Protein AF-A0A096DJB1-F1 (afdb_monomer_lite)

pLDDT: mean 71.2, std 15.3, range [40.62, 94.25]

Structure (mmCIF, N/CA/C/O backbone):
data_AF-A0A096DJB1-F1
#
_entry.id   AF-A0A096DJB1-F1
#
loop_
_atom_site.group_PDB
_atom_site.id
_atom_site.type_symbol
_atom_site.label_atom_id
_atom_site.label_alt_id
_atom_site.label_comp_id
_atom_site.label_asym_id
_atom_site.label_entity_id
_atom_site.label_seq_id
_atom_site.pdbx_PDB_ins_code
_atom_site.Cartn_x
_atom_site.Cartn_y
_atom_site.Cartn_z
_atom_site.occupancy
_atom_site.B_iso_or_equiv
_atom_site.auth_seq_id
_atom_site.auth_comp_id
_atom_site.auth_asym_id
_atom_site.auth_atom_id
_atom_site.pdbx_PDB_model_num
ATOM 1 N N . MET A 1 1 ? -44.153 0.151 17.158 1.00 41.25 1 MET A N 1
ATOM 2 C CA . MET A 1 1 ? -43.341 1.244 16.591 1.00 41.25 1 MET A CA 1
ATOM 3 C C . MET A 1 1 ? -41.952 0.661 16.370 1.00 41.25 1 MET A C 1
ATOM 5 O O . MET A 1 1 ? -41.252 0.452 17.348 1.00 41.25 1 MET A O 1
ATOM 9 N N . SER A 1 2 ? -41.619 0.215 15.155 1.00 40.66 2 SER A N 1
ATOM 10 C CA . SER A 1 2 ? -40.261 -0.284 14.882 1.00 40.66 2 SER A CA 1
ATOM 11 C C . SER A 1 2 ? -39.315 0.913 14.826 1.00 40.66 2 SER A C 1
ATOM 13 O O . SER A 1 2 ? -39.670 1.878 14.147 1.00 40.66 2 SER A O 1
ATOM 15 N N . PRO A 1 3 ? -38.163 0.877 15.515 1.00 44.81 3 PRO A N 1
ATOM 16 C CA . PRO A 1 3 ? -37.199 1.965 15.449 1.00 44.81 3 PRO A CA 1
ATOM 17 C C . PRO A 1 3 ? -36.774 2.172 13.995 1.00 44.81 3 PRO A C 1
ATOM 19 O O . PRO A 1 3 ? -36.587 1.209 13.238 1.00 44.81 3 PRO A O 1
ATOM 22 N N . ASN A 1 4 ? -36.691 3.435 13.584 1.00 49.59 4 ASN A N 1
ATOM 23 C CA . ASN A 1 4 ? -36.200 3.797 12.265 1.00 49.59 4 ASN A CA 1
ATOM 24 C C . ASN A 1 4 ? -34.767 3.251 12.125 1.00 49.59 4 ASN A C 1
ATOM 26 O O . ASN A 1 4 ? -33.980 3.339 13.064 1.00 49.59 4 ASN A O 1
ATOM 30 N N . LYS A 1 5 ? -34.404 2.677 10.969 1.00 56.16 5 LYS A N 1
ATOM 31 C CA . LYS A 1 5 ? -33.064 2.089 10.753 1.00 56.16 5 LYS A CA 1
ATOM 32 C C . LYS A 1 5 ? -31.926 3.069 11.063 1.00 56.16 5 LYS A C 1
ATOM 34 O O . LYS A 1 5 ? -30.840 2.628 11.419 1.00 56.16 5 LYS A O 1
ATOM 39 N N . ASN A 1 6 ? -32.184 4.368 10.937 1.00 54.75 6 ASN A N 1
ATOM 40 C CA . ASN A 1 6 ? -31.216 5.413 11.249 1.00 54.75 6 ASN A CA 1
ATOM 41 C C . ASN A 1 6 ? -31.065 5.621 12.766 1.00 54.75 6 ASN A C 1
ATOM 43 O O . ASN A 1 6 ? -29.941 5.666 13.245 1.00 54.75 6 ASN A O 1
ATOM 47 N N . GLU A 1 7 ? -32.165 5.629 13.524 1.00 54.88 7 GLU A N 1
ATOM 48 C CA . GLU A 1 7 ? -32.152 5.767 14.992 1.00 54.88 7 GLU A CA 1
ATOM 49 C C . GLU A 1 7 ? -31.500 4.551 15.665 1.00 54.88 7 GLU A C 1
ATOM 51 O O . GLU A 1 7 ? -30.692 4.699 16.574 1.00 54.88 7 GLU A O 1
ATOM 56 N N . ALA A 1 8 ? -31.777 3.341 15.164 1.00 56.31 8 ALA A N 1
ATOM 57 C CA . ALA A 1 8 ? -31.147 2.121 15.669 1.00 56.31 8 ALA A CA 1
ATOM 58 C C . ALA A 1 8 ? -29.634 2.074 15.381 1.00 56.31 8 ALA A C 1
ATOM 60 O O . ALA A 1 8 ? -28.869 1.512 16.162 1.00 56.31 8 ALA A O 1
ATOM 61 N N . ASN A 1 9 ? -29.179 2.650 14.263 1.00 60.66 9 ASN A N 1
ATOM 62 C CA . ASN A 1 9 ? -27.750 2.742 13.958 1.00 60.66 9 ASN A CA 1
ATOM 63 C C . ASN A 1 9 ? -27.047 3.782 14.839 1.00 60.66 9 ASN A C 1
ATOM 65 O O . ASN A 1 9 ? -25.923 3.540 15.268 1.00 60.66 9 ASN A O 1
ATOM 69 N N . GLU A 1 10 ? -27.714 4.897 15.132 1.00 61.28 10 GLU A N 1
ATOM 70 C CA . GLU A 1 10 ? -27.193 5.979 15.971 1.00 61.28 10 GLU A CA 1
ATOM 71 C C . GLU A 1 10 ? -27.076 5.544 17.445 1.00 61.28 10 GLU A C 1
ATOM 73 O O . GLU A 1 10 ? -26.050 5.767 18.087 1.00 61.28 10 GLU A O 1
ATOM 78 N N . GLU A 1 11 ? -28.069 4.810 17.959 1.00 64.81 11 GLU A N 1
ATOM 79 C CA . GLU A 1 11 ? -28.039 4.210 19.301 1.00 64.81 11 GLU A CA 1
ATOM 80 C C . GLU A 1 11 ? -26.925 3.152 19.425 1.00 64.81 11 GLU A C 1
ATOM 82 O O . GLU A 1 11 ? -26.138 3.170 20.375 1.00 64.81 11 GLU A O 1
ATOM 87 N N . ASN A 1 12 ? -26.765 2.296 18.409 1.00 71.50 12 ASN A N 1
ATOM 88 C CA . ASN A 1 12 ? -25.661 1.335 18.348 1.00 71.50 12 ASN A CA 1
ATOM 89 C C . ASN A 1 12 ? -24.287 2.024 18.271 1.00 71.50 12 ASN A C 1
ATOM 91 O O . ASN A 1 12 ? -23.337 1.562 18.902 1.00 71.50 12 ASN A O 1
ATOM 95 N N . CYS A 1 13 ? -24.170 3.129 17.529 1.00 73.06 13 CYS A N 1
ATOM 96 C CA . CYS A 1 13 ? -22.937 3.911 17.428 1.00 73.06 13 CYS A CA 1
ATOM 97 C C . CYS A 1 13 ? -22.532 4.495 18.788 1.00 73.06 13 CYS A C 1
ATOM 99 O O . CYS A 1 13 ? -21.377 4.374 19.193 1.00 73.06 13 CYS A O 1
ATOM 101 N N . ASN A 1 14 ? -23.495 5.037 19.539 1.00 79.88 14 ASN A N 1
ATOM 102 C CA . ASN A 1 14 ? -23.253 5.598 20.868 1.00 79.88 14 ASN A CA 1
ATOM 103 C C . ASN A 1 14 ? -22.775 4.539 21.869 1.00 79.88 14 ASN A C 1
ATOM 105 O O . ASN A 1 14 ? -21.792 4.771 22.572 1.00 79.88 14 ASN A O 1
ATOM 109 N N . HIS A 1 15 ? -23.392 3.354 21.886 1.00 81.56 15 HIS A N 1
ATOM 110 C CA . HIS A 1 15 ? -22.937 2.249 22.738 1.00 81.56 15 HIS A CA 1
ATOM 111 C C . HIS A 1 15 ? -21.532 1.755 22.370 1.00 81.56 15 HIS A C 1
ATOM 113 O O . HIS A 1 15 ? -20.732 1.434 23.250 1.00 81.56 15 HIS A O 1
ATOM 119 N N . LEU A 1 16 ? -21.202 1.711 21.076 1.00 81.81 16 LEU A N 1
ATOM 120 C CA . LEU A 1 16 ? -19.862 1.344 20.609 1.00 81.81 16 LEU A CA 1
ATOM 121 C C . LEU A 1 16 ? -18.820 2.407 20.955 1.00 81.81 16 LEU A C 1
ATOM 123 O O . LEU A 1 16 ? -17.696 2.062 21.312 1.00 81.81 16 LEU A O 1
ATOM 127 N N . PHE A 1 17 ? -19.184 3.685 20.877 1.00 83.12 17 PHE A N 1
ATOM 128 C CA . PHE A 1 17 ? -18.313 4.788 21.258 1.00 83.12 17 PHE A CA 1
ATOM 129 C C . PHE A 1 17 ? -18.058 4.813 22.769 1.00 83.12 17 PHE A C 1
ATOM 131 O O . PHE A 1 17 ? -16.916 4.969 23.195 1.00 83.12 17 PHE A O 1
ATOM 138 N N . GLU A 1 18 ? -19.091 4.588 23.582 1.00 84.00 18 GLU A N 1
ATOM 139 C CA . GLU A 1 18 ? -18.961 4.441 25.034 1.00 84.00 18 GLU A CA 1
ATOM 140 C C . GLU A 1 18 ? -18.057 3.254 25.385 1.00 84.00 18 GLU A C 1
ATOM 142 O O . GLU A 1 18 ? -17.108 3.404 26.155 1.00 84.00 18 GLU A O 1
ATOM 147 N N . ALA A 1 19 ? -18.270 2.098 24.743 1.00 82.44 19 ALA A N 1
ATOM 148 C CA . ALA A 1 19 ? -17.372 0.960 24.884 1.00 82.44 19 ALA A CA 1
ATOM 149 C C . ALA A 1 19 ? -15.935 1.367 24.526 1.00 82.44 19 ALA A C 1
ATOM 151 O O . ALA A 1 19 ? -15.035 1.203 25.344 1.00 82.44 19 ALA A O 1
ATOM 152 N N . TYR A 1 20 ? -15.720 1.982 23.360 1.00 82.75 20 TYR A N 1
ATOM 153 C CA . TYR A 1 20 ? -14.401 2.421 22.904 1.00 82.75 20 TYR A CA 1
ATOM 154 C C . TYR A 1 20 ? -13.666 3.308 23.924 1.00 82.75 20 TYR A C 1
ATOM 156 O O . TYR A 1 20 ? -12.465 3.127 24.121 1.00 82.75 20 TYR A O 1
ATOM 164 N N . GLN A 1 21 ? -14.363 4.210 24.626 1.00 82.69 21 GLN A N 1
ATOM 165 C CA . GLN A 1 21 ? -13.756 5.067 25.656 1.00 82.69 21 GLN A CA 1
ATOM 166 C C . GLN A 1 21 ? -13.211 4.295 26.864 1.00 82.69 21 GLN A C 1
ATOM 168 O O . GLN A 1 21 ? -12.253 4.736 27.503 1.00 82.69 21 GLN A O 1
ATOM 173 N N . HIS A 1 22 ? -13.805 3.148 27.185 1.00 81.56 22 HIS A N 1
ATOM 174 C CA . HIS A 1 22 ? -13.367 2.296 28.288 1.00 81.56 22 HIS A CA 1
ATOM 175 C C . HIS A 1 22 ? -12.281 1.292 27.884 1.00 81.56 22 HIS A C 1
ATOM 177 O O . HIS A 1 22 ? -11.661 0.669 28.753 1.00 81.56 22 HIS A O 1
ATOM 183 N N . LEU A 1 23 ? -12.016 1.145 26.585 1.00 79.69 23 LEU A N 1
ATOM 184 C CA . LEU A 1 23 ? -11.011 0.230 26.070 1.00 79.69 23 LEU A CA 1
ATOM 185 C C . LEU A 1 23 ? -9.612 0.856 26.055 1.00 79.69 23 LEU A C 1
ATOM 187 O O . LEU A 1 23 ? -9.402 2.030 25.752 1.00 79.69 23 LEU A O 1
ATOM 191 N N . LYS A 1 24 ? -8.604 0.036 26.366 1.00 76.31 24 LYS A N 1
ATOM 192 C CA . LYS A 1 24 ? -7.203 0.466 26.316 1.00 76.31 24 LYS A CA 1
ATOM 193 C C . LYS A 1 24 ? -6.661 0.351 24.886 1.00 76.31 24 LYS A C 1
ATOM 195 O O . LYS A 1 24 ? -6.922 -0.647 24.209 1.00 76.31 24 LYS A O 1
ATOM 200 N N . PRO A 1 25 ? -5.845 1.310 24.420 1.00 64.81 25 PRO A N 1
ATOM 201 C CA . PRO A 1 25 ? -5.182 1.204 23.125 1.00 64.81 25 PRO A CA 1
ATOM 202 C C . PRO A 1 25 ? -4.120 0.095 23.186 1.00 64.81 25 PRO A C 1
ATOM 204 O O . PRO A 1 25 ? -3.054 0.286 23.775 1.00 64.81 25 PRO A O 1
ATOM 207 N N . GLY A 1 26 ? -4.437 -1.068 22.611 1.00 66.75 26 GLY A N 1
ATOM 208 C CA . GLY A 1 26 ? -3.699 -2.324 22.790 1.00 66.75 26 GLY A CA 1
ATOM 209 C C . GLY A 1 26 ? -4.574 -3.514 23.210 1.00 66.75 26 GLY A C 1
ATOM 210 O O . GLY A 1 26 ? -4.092 -4.633 23.273 1.00 66.75 26 GLY A O 1
ATOM 211 N N . ASP A 1 27 ? -5.872 -3.348 23.458 1.00 78.00 27 ASP A N 1
ATOM 212 C CA . ASP A 1 27 ? -6.765 -4.512 23.511 1.00 78.00 27 ASP A CA 1
ATOM 213 C C . ASP A 1 27 ? -7.116 -4.970 22.084 1.00 78.00 27 ASP A C 1
ATOM 215 O O . ASP A 1 27 ? -7.269 -4.160 21.166 1.00 78.00 27 ASP A O 1
ATOM 219 N N . ARG A 1 28 ? -7.270 -6.279 21.886 1.00 74.38 28 ARG A N 1
ATOM 220 C CA . ARG A 1 28 ? -7.822 -6.841 20.651 1.00 74.38 28 ARG A CA 1
ATOM 221 C C . ARG A 1 28 ? -9.254 -6.357 20.432 1.00 74.38 28 ARG A C 1
ATOM 223 O O . ARG A 1 28 ? -9.659 -6.143 19.297 1.00 74.38 28 ARG A O 1
ATOM 230 N N . GLN A 1 29 ? -10.011 -6.135 21.505 1.00 78.50 29 GLN A N 1
ATOM 231 C CA . GLN A 1 29 ? -11.361 -5.586 21.394 1.00 78.50 29 GLN A CA 1
ATOM 232 C C . GLN A 1 29 ? -11.361 -4.163 20.806 1.00 78.50 29 GLN A C 1
ATOM 234 O O . GLN A 1 29 ? -12.269 -3.817 20.054 1.00 78.50 29 GLN A O 1
ATOM 239 N N . THR A 1 30 ? -10.306 -3.374 21.051 1.00 80.69 30 THR A N 1
ATOM 240 C CA . THR A 1 30 ? -10.169 -2.002 20.532 1.00 80.69 30 THR A CA 1
ATOM 241 C C . THR A 1 30 ? -10.096 -1.995 19.013 1.00 80.69 30 THR A C 1
ATOM 243 O O . THR A 1 30 ? -10.686 -1.123 18.382 1.00 80.69 30 THR A O 1
ATOM 246 N N . VAL A 1 31 ? -9.434 -2.995 18.423 1.00 79.38 31 VAL A N 1
ATOM 247 C CA . VAL A 1 31 ? -9.356 -3.195 16.967 1.00 79.38 31 VAL A CA 1
ATOM 248 C C . VAL A 1 31 ? -10.760 -3.382 16.388 1.00 79.38 31 VAL A C 1
ATOM 250 O O . VAL A 1 31 ? -11.186 -2.619 15.525 1.00 79.38 31 VAL A O 1
ATOM 253 N N . PHE A 1 32 ? -11.526 -4.337 16.923 1.00 80.12 32 PHE A N 1
ATOM 254 C CA . PHE A 1 32 ? -12.868 -4.644 16.421 1.00 80.12 32 PHE A CA 1
ATOM 255 C C . PHE A 1 32 ? -13.849 -3.482 16.581 1.00 80.12 32 PHE A C 1
ATOM 257 O O . PHE A 1 32 ? -14.580 -3.172 15.642 1.00 80.12 32 PHE A O 1
ATOM 264 N N . VAL A 1 33 ? -13.855 -2.825 17.744 1.00 85.00 33 VAL A N 1
ATOM 265 C CA . VAL A 1 33 ? -14.747 -1.685 18.000 1.00 85.00 33 VAL A CA 1
ATOM 266 C C . VAL A 1 33 ? -14.400 -0.508 17.082 1.00 85.00 33 VAL A C 1
ATOM 268 O O . VAL A 1 33 ? -15.302 0.109 16.522 1.00 85.00 33 VAL A O 1
ATOM 271 N N . SER A 1 34 ? -13.110 -0.243 16.854 1.00 85.06 34 SER A N 1
ATOM 272 C CA . SER A 1 34 ? -12.665 0.822 15.943 1.00 85.06 34 SER A CA 1
ATOM 273 C C . SER A 1 34 ? -13.065 0.549 14.494 1.00 85.06 34 SER A C 1
ATOM 275 O O . SER A 1 34 ? -13.547 1.449 13.814 1.00 85.06 34 SER A O 1
ATOM 277 N N . ILE A 1 35 ? -12.916 -0.690 14.016 1.00 82.31 35 ILE A N 1
ATOM 278 C CA . ILE A 1 35 ? -13.343 -1.078 12.661 1.00 82.31 35 ILE A CA 1
ATOM 279 C C . ILE A 1 35 ? -14.856 -0.926 12.507 1.00 82.31 35 ILE A C 1
ATOM 281 O O . ILE A 1 35 ? -15.327 -0.409 11.498 1.00 82.31 35 ILE 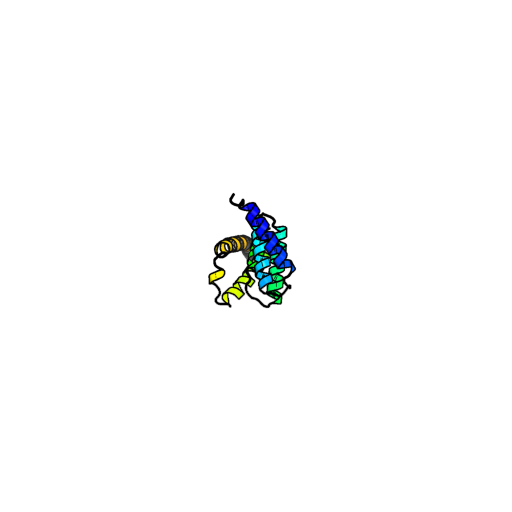A O 1
ATOM 285 N N . LEU A 1 36 ? -15.626 -1.323 13.520 1.00 83.56 36 LEU A N 1
ATOM 286 C CA . LEU A 1 36 ? -17.078 -1.210 13.468 1.00 83.56 36 LEU A CA 1
ATOM 287 C C . LEU A 1 36 ? -17.538 0.256 13.455 1.00 83.56 36 LEU A C 1
ATOM 289 O O . LEU A 1 36 ? -18.424 0.608 12.679 1.00 83.56 36 LEU A O 1
ATOM 293 N N . LEU A 1 37 ? -16.903 1.121 14.255 1.00 86.00 37 LEU A N 1
ATOM 294 C CA . LEU A 1 37 ? -17.128 2.569 14.204 1.00 86.00 37 LEU A CA 1
ATOM 295 C C . LEU A 1 37 ? -16.759 3.137 12.828 1.00 86.00 37 LEU A C 1
ATOM 297 O O . LEU A 1 37 ? -17.539 3.892 12.253 1.00 86.00 37 LEU A O 1
ATOM 301 N N . ALA A 1 38 ? -15.621 2.731 12.257 1.00 83.88 38 ALA A N 1
ATOM 302 C CA . ALA A 1 38 ? -15.222 3.147 10.916 1.00 83.88 38 ALA A CA 1
ATOM 303 C C . ALA A 1 38 ? -16.257 2.753 9.846 1.00 83.88 38 ALA A C 1
ATOM 305 O O . ALA A 1 38 ? -16.600 3.576 8.997 1.00 83.88 38 ALA A O 1
ATOM 306 N N . ASP A 1 39 ? -16.797 1.536 9.905 1.00 79.19 39 ASP A N 1
ATOM 307 C CA . ASP A 1 39 ? -17.837 1.069 8.982 1.00 79.19 39 ASP A CA 1
ATOM 308 C C . ASP A 1 39 ? -19.139 1.876 9.112 1.00 79.19 39 ASP A C 1
ATOM 310 O O . ASP A 1 39 ? -19.774 2.189 8.101 1.00 79.19 39 ASP A O 1
ATOM 314 N N . ILE A 1 40 ? -19.543 2.228 10.338 1.00 83.38 40 ILE A N 1
ATOM 315 C CA . ILE A 1 40 ? -20.728 3.062 10.590 1.00 83.38 40 ILE A CA 1
ATOM 316 C C . ILE A 1 40 ? -20.522 4.456 9.990 1.00 83.38 40 ILE A C 1
ATOM 318 O O . ILE A 1 40 ? -21.323 4.884 9.157 1.00 83.38 40 ILE A O 1
ATOM 322 N N . TYR A 1 41 ? -19.412 5.122 10.316 1.00 82.81 41 TYR A N 1
ATOM 323 C CA . TYR A 1 41 ? -19.115 6.454 9.783 1.00 82.81 41 TYR A CA 1
ATOM 324 C C . TYR A 1 41 ? -18.927 6.459 8.261 1.00 82.81 41 TYR A C 1
ATOM 326 O O . TYR A 1 41 ? -19.334 7.411 7.593 1.00 82.81 41 TYR A O 1
ATOM 334 N N . GLY A 1 42 ? -18.397 5.377 7.685 1.00 75.06 42 GLY A N 1
ATOM 335 C CA . GLY A 1 42 ? -18.334 5.194 6.236 1.00 75.06 42 GLY A CA 1
ATOM 336 C C . GLY A 1 42 ? -19.721 5.141 5.588 1.00 75.06 42 GLY A C 1
ATOM 337 O O . GLY A 1 42 ? -19.955 5.779 4.560 1.00 75.06 42 GLY A O 1
ATOM 338 N N . ARG A 1 43 ? -20.688 4.452 6.211 1.00 76.81 43 ARG A N 1
ATOM 339 C CA . ARG A 1 43 ? -22.090 4.417 5.742 1.00 76.81 43 ARG A CA 1
ATOM 340 C C . ARG A 1 43 ? -22.790 5.766 5.882 1.00 76.81 43 ARG A C 1
ATOM 342 O O . ARG A 1 43 ? -23.617 6.109 5.038 1.00 76.81 43 ARG A O 1
ATOM 349 N N . GLU A 1 44 ? -22.428 6.540 6.898 1.00 79.38 44 GLU A N 1
ATOM 350 C CA . GLU A 1 44 ? -22.884 7.921 7.102 1.00 79.38 44 GLU A CA 1
ATOM 351 C C . GLU A 1 44 ? -22.204 8.930 6.161 1.00 79.38 44 GLU A C 1
ATOM 353 O O . GLU A 1 44 ? -22.532 10.116 6.184 1.00 79.38 44 GLU A O 1
ATOM 358 N N . LYS A 1 45 ? -21.283 8.473 5.296 1.00 75.75 45 LYS A N 1
ATOM 359 C CA . LYS A 1 45 ? -20.450 9.300 4.405 1.00 75.75 45 LYS A CA 1
ATOM 360 C C . LYS A 1 45 ? -19.540 10.284 5.150 1.00 75.75 45 LYS A C 1
ATOM 362 O O . LYS A 1 45 ? -19.065 11.256 4.562 1.00 75.75 45 LYS A O 1
ATOM 367 N N . ASN A 1 46 ? -19.257 10.025 6.424 1.00 80.88 46 ASN A N 1
ATOM 368 C CA . ASN A 1 46 ? -18.302 10.786 7.217 1.00 80.88 46 ASN A CA 1
ATOM 369 C C . ASN A 1 46 ? -16.900 10.172 7.084 1.00 80.88 46 ASN A C 1
ATOM 371 O O . ASN A 1 46 ? -16.418 9.444 7.955 1.00 80.88 46 ASN A O 1
ATOM 375 N N . VAL A 1 47 ? -16.248 10.475 5.960 1.00 78.38 47 VAL A N 1
ATOM 376 C CA . VAL A 1 47 ? -14.938 9.912 5.591 1.00 78.38 47 VAL A CA 1
ATOM 377 C C . VAL A 1 47 ? -13.837 10.314 6.582 1.00 78.38 47 VAL A C 1
ATOM 379 O O . VAL A 1 47 ? -12.922 9.536 6.841 1.00 78.38 47 VAL A O 1
ATOM 382 N N . GLU A 1 48 ? -13.924 11.499 7.193 1.00 82.75 48 GLU A N 1
ATOM 383 C CA . GLU A 1 48 ? -12.937 11.944 8.186 1.00 82.75 48 GLU A CA 1
ATOM 384 C C . GLU A 1 48 ? -13.007 11.118 9.472 1.00 82.75 48 GLU A C 1
ATOM 386 O O . GLU A 1 48 ? -11.981 10.610 9.930 1.00 82.75 48 GLU A O 1
ATOM 391 N N . ALA A 1 49 ? -14.208 10.913 10.022 1.00 82.44 49 ALA A N 1
ATOM 392 C CA . ALA A 1 49 ? -14.386 10.053 11.189 1.00 82.44 49 ALA A CA 1
ATOM 393 C C . ALA A 1 49 ? -13.989 8.605 10.866 1.00 82.44 49 ALA A C 1
ATOM 395 O O . ALA A 1 49 ? -13.242 7.986 11.623 1.00 82.44 49 ALA A O 1
ATOM 396 N N . GLN A 1 50 ? -14.389 8.094 9.698 1.00 84.75 50 GLN A N 1
ATOM 397 C CA . GLN A 1 50 ? -13.982 6.772 9.224 1.00 84.75 50 GLN A CA 1
ATOM 398 C C . GLN A 1 50 ? -12.452 6.613 9.224 1.00 84.75 50 GLN A C 1
ATOM 400 O O . GLN A 1 50 ? -11.937 5.668 9.821 1.00 84.75 50 GLN A O 1
ATOM 405 N N . LYS A 1 51 ? -11.708 7.560 8.634 1.00 83.81 51 LYS A N 1
ATOM 406 C CA . LYS A 1 51 ? -10.235 7.535 8.620 1.00 83.81 51 LYS A CA 1
ATOM 407 C C . LYS A 1 51 ? -9.641 7.543 10.028 1.00 83.81 51 LYS A C 1
ATOM 409 O O . LYS A 1 51 ? -8.698 6.797 10.287 1.00 83.81 51 LYS A O 1
ATOM 414 N N . GLN A 1 52 ? -10.186 8.342 10.944 1.00 88.12 52 GLN A N 1
ATOM 415 C CA . GLN A 1 52 ? -9.695 8.406 12.324 1.00 88.12 52 GLN A CA 1
ATOM 416 C C . GLN A 1 52 ? -9.782 7.050 13.032 1.00 88.12 52 GLN A C 1
ATOM 418 O O . GLN A 1 52 ? -8.793 6.603 13.619 1.00 88.12 52 GLN A O 1
ATOM 423 N N . TYR A 1 53 ? -10.925 6.368 12.937 1.00 87.75 53 TYR A N 1
ATOM 424 C CA . TYR A 1 53 ? -11.101 5.064 13.579 1.00 87.75 53 TYR A CA 1
ATOM 425 C C . TYR A 1 53 ? -10.313 3.949 12.880 1.00 87.75 53 TYR A C 1
ATOM 427 O O . TYR A 1 53 ? -9.764 3.077 13.556 1.00 87.75 53 TYR A O 1
ATOM 435 N N . LEU A 1 54 ? -10.146 4.009 11.554 1.00 86.25 54 LEU A N 1
ATOM 436 C CA . LEU A 1 54 ? -9.252 3.090 10.840 1.00 86.25 54 LEU A CA 1
ATOM 437 C C . LEU A 1 54 ? -7.801 3.234 11.302 1.00 86.25 54 LEU A C 1
ATOM 439 O O . LEU A 1 54 ? -7.145 2.235 11.590 1.00 86.25 54 LEU A O 1
ATOM 443 N N . ILE A 1 55 ? -7.306 4.466 11.441 1.00 86.25 55 ILE A N 1
ATOM 444 C CA . ILE A 1 55 ? -5.952 4.728 11.945 1.00 86.25 55 ILE A CA 1
ATOM 445 C C . ILE A 1 55 ? -5.809 4.228 13.386 1.00 86.25 55 ILE A C 1
ATOM 447 O O . ILE A 1 55 ? -4.808 3.587 13.712 1.00 86.25 55 ILE A O 1
ATOM 451 N N . ALA A 1 56 ? -6.807 4.470 14.243 1.00 85.62 56 ALA A N 1
ATOM 452 C CA . ALA A 1 56 ? -6.808 3.967 15.615 1.00 85.62 56 ALA A CA 1
ATOM 453 C C . ALA A 1 56 ? -6.720 2.431 15.661 1.00 85.62 56 ALA A C 1
ATOM 455 O O . ALA A 1 56 ? -5.918 1.881 16.423 1.00 85.62 56 ALA A O 1
ATOM 456 N N . SER A 1 57 ? -7.464 1.747 14.786 1.00 85.50 57 SER A N 1
ATOM 457 C CA . SER A 1 57 ? -7.387 0.295 14.628 1.00 85.50 57 SER A CA 1
ATOM 458 C C . SER A 1 57 ? -6.002 -0.160 14.171 1.00 85.50 57 SER A C 1
ATOM 460 O O . SER A 1 57 ? -5.426 -1.044 14.798 1.00 85.50 57 SER A O 1
ATOM 462 N N . VAL A 1 58 ? -5.431 0.466 13.133 1.00 84.06 58 VAL A N 1
ATOM 463 C CA . VAL A 1 58 ? -4.093 0.128 12.609 1.00 84.06 58 VAL A CA 1
ATOM 464 C C . VAL A 1 58 ? -3.020 0.293 13.688 1.00 84.06 58 VAL A C 1
ATOM 466 O O . VAL A 1 58 ? -2.148 -0.562 13.837 1.00 84.06 58 VAL A O 1
ATOM 469 N N . ILE A 1 59 ? -3.084 1.362 14.485 1.00 84.00 59 ILE A N 1
ATOM 470 C CA . ILE A 1 59 ? -2.146 1.577 15.596 1.00 84.00 59 ILE A CA 1
ATOM 471 C C . ILE A 1 59 ? -2.286 0.467 16.646 1.00 84.00 59 ILE A C 1
ATOM 473 O O . ILE A 1 59 ? -1.276 -0.010 17.169 1.00 84.00 59 ILE A O 1
ATOM 477 N N . SER A 1 60 ? -3.515 0.050 16.959 1.00 83.62 60 SER A N 1
ATOM 478 C CA . SER A 1 60 ? -3.768 -1.027 17.919 1.00 83.62 60 SER A CA 1
ATOM 479 C C . SER A 1 60 ? -3.299 -2.389 17.390 1.00 83.62 60 SER A C 1
ATOM 481 O O . SER A 1 60 ? -2.670 -3.137 18.137 1.00 83.62 60 SER A O 1
ATOM 483 N N . ASP A 1 61 ? -3.507 -2.680 16.102 1.00 78.00 61 ASP A N 1
ATOM 484 C CA . ASP A 1 61 ? -2.993 -3.884 15.432 1.00 78.00 61 ASP A CA 1
ATOM 485 C C . ASP A 1 61 ? -1.462 -3.959 15.502 1.00 78.00 61 ASP A C 1
ATOM 487 O O . ASP A 1 61 ? -0.905 -4.976 15.924 1.00 78.00 61 ASP A O 1
ATOM 491 N N . ILE A 1 62 ? -0.775 -2.852 15.185 1.00 80.81 62 ILE A N 1
ATOM 492 C CA . ILE A 1 62 ? 0.692 -2.758 15.257 1.00 80.81 62 ILE A CA 1
ATOM 493 C C . ILE A 1 62 ? 1.183 -2.975 16.693 1.00 80.81 62 ILE A C 1
ATOM 495 O O . ILE A 1 62 ? 2.121 -3.742 16.913 1.00 80.81 62 ILE A O 1
ATOM 499 N N . ARG A 1 63 ? 0.548 -2.337 17.686 1.00 79.81 63 ARG A N 1
ATOM 500 C CA . ARG A 1 63 ? 0.918 -2.499 19.105 1.00 79.81 63 ARG A CA 1
ATOM 501 C C . ARG A 1 63 ? 0.759 -3.933 19.592 1.00 79.81 63 ARG A C 1
ATOM 503 O O . ARG A 1 63 ? 1.567 -4.390 20.394 1.00 79.81 63 ARG A O 1
ATOM 510 N N . ASN A 1 64 ? -0.247 -4.634 19.087 1.00 74.50 64 ASN A N 1
ATOM 511 C CA . ASN A 1 64 ? -0.536 -6.007 19.476 1.00 74.50 64 ASN A CA 1
ATOM 512 C C . ASN A 1 64 ? 0.223 -7.046 18.655 1.00 74.50 64 ASN A C 1
ATOM 514 O O . ASN A 1 64 ? 0.080 -8.238 18.917 1.00 74.50 64 ASN A O 1
ATOM 518 N N . SER A 1 65 ? 1.032 -6.619 17.677 1.00 72.00 65 SER A N 1
ATOM 519 C CA . SER A 1 65 ? 1.652 -7.516 16.693 1.00 72.00 65 SER A CA 1
ATOM 520 C C . SER A 1 65 ? 0.616 -8.424 16.007 1.00 72.00 65 SER A C 1
ATOM 522 O O . SER A 1 65 ? 0.905 -9.574 15.671 1.00 72.00 65 SER A O 1
ATOM 524 N N . VAL A 1 66 ? -0.612 -7.917 15.835 1.00 65.94 66 VAL A N 1
ATOM 525 C CA . VAL A 1 66 ? -1.742 -8.650 15.263 1.00 65.94 66 VAL A CA 1
ATOM 526 C C . VAL A 1 66 ? -1.813 -8.377 13.767 1.00 65.94 66 VAL A C 1
ATOM 528 O O . VAL A 1 66 ? -1.812 -7.243 13.301 1.00 65.94 66 VAL A O 1
ATOM 531 N N . LYS A 1 67 ? -1.879 -9.470 13.013 1.00 63.75 67 LYS A N 1
ATOM 532 C CA . LYS A 1 67 ? -1.829 -9.529 11.554 1.00 63.75 67 LYS A CA 1
ATOM 533 C C . LYS A 1 67 ? -3.226 -9.609 10.925 1.00 63.75 67 LYS A C 1
ATOM 535 O O . LYS A 1 67 ? -3.451 -10.407 10.020 1.00 63.75 67 LYS A O 1
ATOM 540 N N . GLU A 1 68 ? -4.200 -8.863 11.447 1.00 62.56 68 GLU A N 1
ATOM 541 C CA . GLU A 1 68 ? -5.581 -8.931 10.938 1.00 62.56 68 GLU A CA 1
ATOM 542 C C . GLU A 1 68 ? -5.827 -8.017 9.722 1.00 62.56 68 GLU A C 1
ATOM 544 O O . GLU A 1 68 ? -6.751 -8.288 8.963 1.00 62.56 68 GLU A O 1
ATOM 549 N N . TYR A 1 69 ? -4.974 -7.004 9.487 1.00 7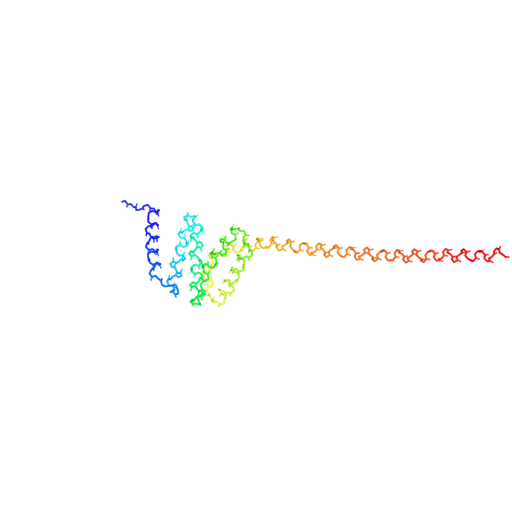2.50 69 TYR A N 1
ATOM 550 C CA . TYR A 1 69 ? -4.873 -6.107 8.308 1.00 72.50 69 TYR A CA 1
ATOM 551 C C . TYR A 1 69 ? -6.163 -5.482 7.746 1.00 72.50 69 TYR A C 1
ATOM 553 O O . TYR A 1 69 ? -6.104 -4.751 6.757 1.00 72.50 69 TYR A O 1
ATOM 561 N N . LEU A 1 70 ? -7.317 -5.697 8.371 1.00 74.19 70 LEU A N 1
ATOM 562 C CA . LEU A 1 70 ? -8.619 -5.274 7.863 1.00 74.19 70 LEU A CA 1
ATOM 563 C C . LEU A 1 70 ? -8.721 -3.746 7.780 1.00 74.19 70 LEU A C 1
ATOM 565 O O . LEU A 1 70 ? -9.084 -3.200 6.739 1.00 74.19 70 LEU A O 1
ATOM 569 N N . ALA A 1 71 ? -8.295 -3.046 8.834 1.00 80.94 71 ALA A N 1
ATOM 570 C CA . ALA A 1 71 ? -8.271 -1.586 8.847 1.00 80.94 71 ALA A CA 1
ATOM 571 C C . ALA A 1 71 ? -7.252 -0.997 7.849 1.00 80.94 71 ALA A C 1
ATOM 573 O O . ALA A 1 71 ? -7.472 0.082 7.291 1.00 80.94 71 ALA A O 1
ATOM 574 N N . LEU A 1 72 ? -6.151 -1.714 7.584 1.00 81.06 72 LEU A N 1
ATOM 575 C CA . LEU A 1 72 ? -5.139 -1.307 6.604 1.00 81.06 72 LEU A CA 1
ATOM 576 C C . LEU A 1 72 ? -5.677 -1.426 5.171 1.00 81.06 72 LEU A C 1
ATOM 578 O O . LEU A 1 72 ? -5.484 -0.514 4.369 1.00 81.06 72 LEU A O 1
ATOM 582 N N . GLN A 1 73 ? -6.404 -2.505 4.871 1.00 77.50 73 GLN A N 1
ATOM 583 C CA . GLN A 1 73 ? -7.079 -2.706 3.585 1.00 77.50 73 GLN A CA 1
ATOM 584 C C . GLN A 1 73 ? -8.155 -1.641 3.347 1.00 77.50 73 GLN A C 1
ATOM 586 O O . GLN A 1 73 ? -8.178 -1.017 2.288 1.00 77.50 73 GLN A O 1
ATOM 591 N N . GLN A 1 74 ? -8.999 -1.361 4.345 1.00 78.88 74 GLN A N 1
ATOM 592 C CA . GLN A 1 74 ? -10.014 -0.306 4.245 1.00 78.88 74 GLN A CA 1
ATOM 593 C C . GLN A 1 74 ? -9.380 1.082 4.043 1.00 78.88 74 GLN A C 1
ATOM 595 O O . GLN A 1 74 ? -9.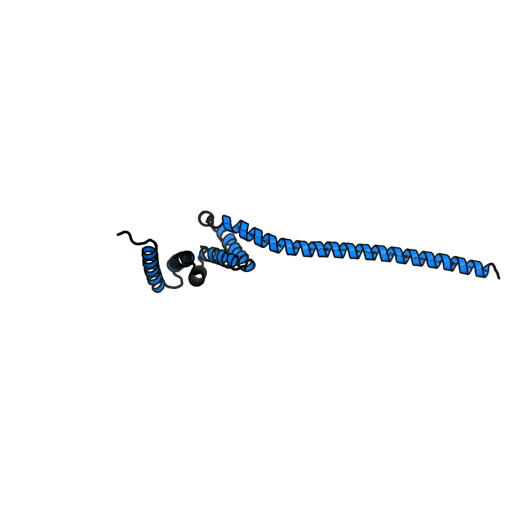841 1.857 3.207 1.00 78.88 74 GLN A O 1
ATOM 600 N N . SER A 1 75 ? -8.267 1.370 4.728 1.00 83.38 75 SER A N 1
ATOM 601 C CA . SER A 1 75 ? -7.502 2.608 4.514 1.00 83.38 75 SER A CA 1
ATOM 602 C C . SER A 1 75 ? -6.939 2.703 3.092 1.00 83.38 75 SER A C 1
ATOM 604 O O . SER A 1 75 ? -6.956 3.778 2.498 1.00 83.38 75 SER A O 1
ATOM 606 N N . ALA A 1 76 ? -6.460 1.589 2.527 1.00 79.88 76 ALA A N 1
ATOM 607 C CA . ALA A 1 76 ? -5.953 1.535 1.157 1.00 79.88 76 ALA A CA 1
ATOM 608 C C . ALA A 1 76 ? -7.042 1.850 0.119 1.00 79.88 76 ALA A C 1
ATOM 610 O O . ALA A 1 76 ? -6.766 2.540 -0.859 1.00 79.88 76 ALA A O 1
ATOM 611 N N . VAL A 1 77 ? -8.280 1.401 0.347 1.00 78.44 77 VAL A N 1
ATOM 612 C CA . VAL A 1 77 ? -9.425 1.738 -0.516 1.00 78.44 77 VAL A CA 1
ATOM 613 C C . VAL A 1 77 ? -9.731 3.231 -0.472 1.00 78.44 77 VAL A C 1
ATOM 615 O O . VAL A 1 77 ? -9.853 3.848 -1.525 1.00 78.44 77 VAL A O 1
ATOM 618 N N . ILE A 1 78 ? -9.775 3.835 0.718 1.00 79.50 78 ILE A N 1
ATOM 619 C CA . ILE A 1 78 ? -10.022 5.280 0.851 1.00 79.50 78 ILE A CA 1
ATOM 620 C C . ILE A 1 78 ? -8.914 6.083 0.152 1.00 79.50 78 ILE A C 1
ATOM 622 O O . ILE A 1 78 ? -9.203 6.986 -0.626 1.00 79.50 78 ILE A O 1
ATOM 626 N N . LEU A 1 79 ? -7.644 5.709 0.348 1.00 78.00 79 LEU A N 1
ATOM 627 C CA . LEU A 1 79 ? -6.502 6.333 -0.338 1.00 78.00 79 LEU A CA 1
ATOM 628 C C . LEU A 1 79 ? -6.598 6.214 -1.863 1.00 78.00 79 LEU A C 1
ATOM 630 O O . LEU A 1 79 ? -6.202 7.126 -2.588 1.00 78.00 79 LEU A O 1
ATOM 634 N N . PHE A 1 80 ? -7.123 5.094 -2.356 1.00 74.56 80 PHE A N 1
ATOM 635 C CA . PHE A 1 80 ? -7.344 4.888 -3.778 1.00 74.56 80 PHE A CA 1
ATOM 636 C C . PHE A 1 80 ? -8.437 5.806 -4.333 1.00 74.56 80 PHE A C 1
ATOM 638 O O . PHE A 1 80 ? -8.241 6.408 -5.390 1.00 74.56 80 PHE A O 1
ATOM 645 N N . GLU A 1 81 ? -9.556 5.945 -3.618 1.00 71.62 81 GLU A N 1
ATOM 646 C CA . GLU A 1 81 ? -10.647 6.862 -3.975 1.00 71.62 81 GLU A CA 1
ATOM 647 C C . GLU A 1 81 ? -10.205 8.333 -3.935 1.00 71.62 81 GLU A C 1
ATOM 649 O O . GLU A 1 81 ? -10.612 9.125 -4.785 1.00 71.62 81 GLU A O 1
ATOM 654 N N . GLU A 1 82 ? -9.312 8.689 -3.008 1.00 75.69 82 GLU A N 1
ATOM 655 C CA . GLU A 1 82 ? -8.690 10.017 -2.906 1.00 75.69 82 GLU A CA 1
ATOM 656 C C . GLU A 1 82 ? -7.616 10.276 -3.986 1.00 75.69 82 GLU A C 1
ATOM 658 O O . GLU A 1 82 ? -7.153 11.407 -4.150 1.00 75.69 82 GLU A O 1
ATOM 663 N N . GLY A 1 83 ? -7.224 9.254 -4.756 1.00 69.75 83 GLY A N 1
ATOM 664 C CA . GLY A 1 83 ? -6.248 9.352 -5.845 1.00 69.75 83 GLY A CA 1
ATOM 665 C C . GLY A 1 83 ? -4.787 9.105 -5.445 1.00 69.75 83 GLY A C 1
ATOM 666 O O . GLY A 1 83 ? -3.915 9.121 -6.317 1.00 69.75 83 GLY A O 1
ATOM 667 N N . ASP A 1 84 ? -4.492 8.807 -4.173 1.00 78.00 84 ASP A N 1
ATOM 668 C CA . ASP A 1 84 ? -3.160 8.377 -3.712 1.00 78.00 84 ASP A CA 1
ATOM 669 C C . ASP A 1 84 ? -2.956 6.872 -3.952 1.00 78.00 84 ASP A C 1
ATOM 671 O O . ASP A 1 84 ? -2.849 6.033 -3.050 1.00 78.00 84 ASP A O 1
ATOM 675 N N . THR A 1 85 ? -2.895 6.524 -5.234 1.00 73.25 85 THR A N 1
ATOM 676 C CA . THR A 1 85 ? -2.758 5.144 -5.715 1.00 73.25 85 THR A CA 1
ATOM 677 C C . THR A 1 85 ? -1.458 4.480 -5.259 1.00 73.25 85 THR A C 1
ATOM 679 O O . THR A 1 85 ? -1.426 3.268 -5.044 1.00 73.25 85 THR A O 1
ATOM 682 N N . LYS A 1 86 ? -0.381 5.254 -5.064 1.00 74.50 86 LYS A N 1
ATOM 683 C CA . LYS A 1 86 ? 0.925 4.732 -4.642 1.00 74.50 86 LYS A CA 1
ATOM 684 C C . LYS A 1 86 ? 0.887 4.223 -3.203 1.00 74.50 86 LYS A C 1
ATOM 686 O O . LYS A 1 86 ? 1.408 3.139 -2.935 1.00 74.50 86 LYS A O 1
ATOM 691 N N . ARG A 1 87 ? 0.297 4.989 -2.277 1.00 76.38 87 ARG A N 1
ATOM 692 C CA . ARG A 1 87 ? 0.157 4.549 -0.880 1.00 76.38 87 ARG A CA 1
ATOM 693 C C . ARG A 1 87 ? -0.875 3.441 -0.746 1.00 76.38 87 ARG A C 1
ATOM 695 O O . ARG A 1 87 ? -0.606 2.476 -0.038 1.00 76.38 87 ARG A O 1
ATOM 702 N N . ALA A 1 88 ? -1.989 3.538 -1.474 1.00 76.62 88 ALA A N 1
ATOM 703 C CA . ALA A 1 88 ? -2.995 2.481 -1.528 1.00 76.62 88 ALA A CA 1
ATOM 704 C C . ALA A 1 88 ? -2.378 1.131 -1.925 1.00 76.62 88 ALA A C 1
ATOM 706 O O . ALA A 1 88 ? -2.554 0.138 -1.221 1.00 76.62 88 ALA A O 1
ATOM 707 N N . TYR A 1 89 ? -1.580 1.112 -2.999 1.00 75.44 89 TYR A N 1
ATOM 708 C CA . TYR A 1 89 ? -0.890 -0.098 -3.442 1.00 75.44 89 TYR A CA 1
ATOM 709 C C . TYR A 1 89 ? 0.074 -0.633 -2.377 1.00 75.44 89 TYR A C 1
ATOM 711 O O . TYR A 1 89 ? 0.019 -1.810 -2.051 1.00 75.44 89 TYR A O 1
ATOM 719 N N . ALA A 1 90 ? 0.915 0.221 -1.783 1.00 79.31 90 ALA A N 1
ATOM 720 C CA . ALA A 1 90 ? 1.877 -0.208 -0.764 1.00 79.31 90 ALA A CA 1
ATOM 721 C C . ALA A 1 90 ? 1.206 -0.805 0.489 1.00 79.31 90 ALA A C 1
ATOM 723 O O . ALA A 1 90 ? 1.694 -1.786 1.045 1.00 79.31 90 ALA A O 1
ATOM 724 N N . TYR A 1 91 ? 0.088 -0.229 0.938 1.00 79.44 91 TYR A N 1
ATOM 725 C CA . TYR A 1 91 ? -0.645 -0.715 2.113 1.00 79.44 91 TYR A CA 1
ATOM 726 C C . TYR A 1 91 ? -1.319 -2.055 1.842 1.00 79.44 91 TYR A C 1
ATOM 728 O O . TYR A 1 91 ? -1.283 -2.957 2.679 1.00 79.44 91 TYR A O 1
ATOM 736 N N . MET A 1 92 ? -1.894 -2.192 0.652 1.00 76.06 92 MET A N 1
ATOM 737 C CA . MET A 1 92 ? -2.561 -3.411 0.232 1.00 76.06 92 MET A CA 1
ATOM 738 C C . MET A 1 92 ? -1.556 -4.537 -0.070 1.00 76.06 92 MET A C 1
ATOM 740 O O . MET A 1 92 ? -1.800 -5.672 0.319 1.00 76.06 92 MET A O 1
ATOM 744 N N . ASP A 1 93 ? -0.398 -4.231 -0.665 1.00 75.56 93 ASP A N 1
ATOM 745 C CA . ASP A 1 93 ? 0.702 -5.183 -0.891 1.00 75.56 93 ASP A CA 1
ATOM 746 C C . ASP A 1 93 ? 1.257 -5.733 0.433 1.00 75.56 93 ASP A C 1
ATOM 748 O O . ASP A 1 93 ? 1.409 -6.944 0.596 1.00 75.56 93 ASP A O 1
ATOM 752 N N . HIS A 1 94 ? 1.465 -4.866 1.430 1.00 75.50 94 HIS A N 1
ATOM 753 C CA . HIS A 1 94 ? 1.847 -5.301 2.775 1.00 75.50 94 HIS A CA 1
ATOM 754 C C . HIS A 1 94 ? 0.780 -6.188 3.427 1.00 75.50 94 HIS A C 1
ATOM 756 O O . HIS A 1 94 ? 1.106 -7.258 3.942 1.00 75.50 94 HIS A O 1
ATOM 762 N N . ALA A 1 95 ? -0.490 -5.779 3.367 1.00 71.56 95 ALA A N 1
ATOM 763 C CA . ALA A 1 95 ? -1.598 -6.562 3.907 1.00 71.56 95 ALA A CA 1
ATOM 764 C C . ALA A 1 95 ? -1.723 -7.939 3.231 1.00 71.56 95 ALA A C 1
ATOM 766 O O . ALA A 1 95 ? -1.981 -8.9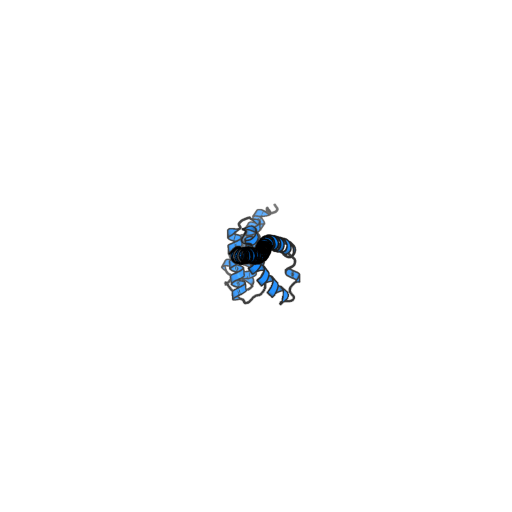39 3.900 1.00 71.56 95 ALA A O 1
ATOM 767 N N . MET A 1 96 ? -1.536 -7.997 1.911 1.00 68.00 96 MET A N 1
ATOM 768 C CA . MET A 1 96 ? -1.663 -9.218 1.120 1.00 68.00 96 MET A CA 1
ATOM 769 C C . MET A 1 96 ? -0.500 -10.179 1.379 1.00 68.00 96 MET A C 1
ATOM 771 O O . MET A 1 96 ? -0.736 -11.361 1.623 1.00 68.00 96 MET A O 1
ATOM 775 N N . ASN A 1 97 ? 0.744 -9.688 1.390 1.00 65.75 97 ASN A N 1
ATOM 776 C CA . ASN A 1 97 ? 1.924 -10.521 1.647 1.00 65.75 97 ASN A CA 1
ATOM 777 C C . ASN A 1 97 ? 1.843 -11.232 3.005 1.00 65.75 97 ASN A C 1
ATOM 779 O O . ASN A 1 97 ? 2.189 -12.408 3.121 1.00 65.75 97 ASN A O 1
ATOM 783 N N . ASP A 1 98 ? 1.318 -10.557 4.024 1.00 63.00 98 ASP A N 1
ATOM 784 C CA . ASP A 1 98 ? 1.132 -11.165 5.336 1.00 63.00 98 ASP A CA 1
ATOM 785 C C . ASP A 1 98 ? -0.122 -12.064 5.429 1.00 63.00 98 ASP A C 1
ATOM 787 O O . ASP A 1 98 ? -0.101 -13.075 6.138 1.00 63.00 98 ASP A O 1
ATOM 791 N N . ALA A 1 99 ? -1.190 -11.761 4.681 1.00 60.59 99 ALA A N 1
ATOM 792 C CA . ALA A 1 99 ? -2.396 -12.594 4.582 1.00 60.59 99 ALA A CA 1
ATOM 793 C C . ALA A 1 99 ? -2.219 -13.857 3.720 1.00 60.59 99 ALA A C 1
ATOM 795 O O . ALA A 1 99 ? -3.058 -14.752 3.781 1.00 60.59 99 ALA A O 1
ATOM 796 N N . VAL A 1 100 ? -1.159 -13.933 2.911 1.00 58.53 100 VAL A N 1
ATOM 797 C CA . VAL A 1 100 ? -0.713 -15.162 2.234 1.00 58.53 100 VAL A CA 1
ATOM 798 C C . VAL A 1 100 ? 0.120 -16.027 3.187 1.00 58.53 100 VAL A C 1
ATOM 800 O O . VAL A 1 100 ? 0.061 -17.253 3.125 1.00 58.53 100 VAL A O 1
ATOM 803 N N . PHE A 1 101 ? 0.875 -15.401 4.097 1.00 53.78 101 PHE A N 1
ATOM 804 C CA . PHE A 1 101 ? 1.694 -16.097 5.092 1.00 53.78 101 PHE A CA 1
ATOM 805 C C . PHE A 1 101 ? 0.851 -16.759 6.192 1.00 53.78 101 PHE A C 1
ATOM 807 O O . PHE A 1 101 ? 1.095 -17.904 6.576 1.00 53.78 101 PHE A O 1
ATOM 814 N N . CYS A 1 102 ? -0.168 -16.063 6.698 1.00 50.12 102 CYS A N 1
ATOM 815 C CA . CYS A 1 102 ? -1.221 -16.698 7.480 1.00 50.12 102 CYS A CA 1
ATOM 816 C C . CYS A 1 102 ? -2.192 -17.351 6.498 1.00 50.12 102 CYS A C 1
ATOM 818 O O . CYS A 1 102 ? -2.678 -16.673 5.616 1.00 50.12 102 CYS A O 1
ATOM 820 N N . ASN A 1 103 ? -2.529 -18.632 6.640 1.00 47.81 103 ASN A N 1
ATOM 821 C CA . ASN A 1 103 ? -3.456 -19.367 5.758 1.00 47.81 103 ASN A CA 1
ATOM 822 C C . ASN A 1 103 ? -4.935 -18.876 5.875 1.00 47.81 103 ASN A C 1
ATOM 824 O O . ASN A 1 103 ? -5.877 -19.663 5.892 1.00 47.81 103 ASN A O 1
ATOM 828 N N . ALA A 1 104 ? -5.142 -17.566 6.037 1.00 51.69 104 ALA A N 1
ATOM 829 C CA . ALA A 1 104 ? -6.360 -16.847 6.393 1.00 51.69 104 ALA A CA 1
ATOM 830 C C . ALA A 1 104 ? -7.045 -16.207 5.171 1.00 51.69 104 ALA A C 1
ATOM 832 O O . ALA A 1 104 ? -7.871 -15.305 5.317 1.00 51.69 104 ALA A O 1
ATOM 833 N N . CYS A 1 105 ? -6.747 -16.722 3.972 1.00 46.75 105 CYS A N 1
ATOM 834 C CA . CYS A 1 105 ? -7.321 -16.319 2.684 1.00 46.75 105 CYS A CA 1
ATOM 835 C C . CYS A 1 105 ? -8.864 -16.197 2.710 1.00 46.75 105 CYS A C 1
ATOM 837 O O . CYS A 1 105 ? -9.445 -15.411 1.970 1.00 46.75 105 CYS A O 1
ATOM 839 N N . GLN A 1 106 ? -9.547 -16.902 3.617 1.00 40.62 106 GLN A N 1
ATOM 840 C CA . GLN A 1 106 ? -11.005 -17.002 3.650 1.00 40.62 106 GLN A CA 1
ATOM 841 C C . GLN A 1 106 ? -11.756 -15.748 4.149 1.00 40.62 106 GLN A C 1
ATOM 843 O O . GLN A 1 106 ? -12.941 -15.617 3.851 1.00 40.62 106 GLN A O 1
ATOM 848 N N . ARG A 1 107 ? -11.112 -14.808 4.865 1.00 45.59 107 ARG A N 1
ATOM 849 C CA . ARG A 1 107 ? -11.744 -13.521 5.264 1.00 45.59 107 ARG A CA 1
ATOM 850 C C . ARG A 1 107 ? -11.329 -12.330 4.394 1.00 45.59 107 ARG A C 1
ATOM 852 O O . ARG A 1 107 ? -11.931 -11.269 4.505 1.00 45.59 107 ARG A O 1
ATOM 859 N N . THR A 1 108 ? -10.393 -12.537 3.470 1.00 43.09 108 THR A N 1
ATOM 860 C CA . THR A 1 108 ? -9.827 -11.515 2.568 1.00 43.09 108 THR A CA 1
ATOM 861 C C . THR A 1 108 ? -10.504 -11.489 1.189 1.00 43.09 108 THR A C 1
ATOM 863 O O . THR A 1 108 ? -10.045 -10.819 0.270 1.00 43.09 108 THR A O 1
ATOM 866 N N . ILE A 1 109 ? -11.609 -12.221 1.011 1.00 43.88 109 ILE A N 1
ATOM 867 C CA . ILE A 1 109 ? -12.305 -12.348 -0.283 1.00 43.88 109 ILE A CA 1
ATOM 868 C C . ILE A 1 109 ? -13.177 -11.117 -0.589 1.00 43.88 109 ILE A C 1
ATOM 870 O O . ILE A 1 109 ? -13.407 -10.808 -1.752 1.00 43.88 109 ILE A O 1
ATOM 874 N N . ALA A 1 110 ? -13.586 -10.338 0.419 1.00 45.84 110 ALA A N 1
ATOM 875 C CA . ALA A 1 110 ? -14.431 -9.153 0.210 1.00 45.84 110 ALA A CA 1
ATOM 876 C C . ALA A 1 110 ? -13.724 -7.974 -0.504 1.00 45.84 110 ALA A C 1
ATOM 878 O O . ALA A 1 110 ? -14.384 -7.016 -0.895 1.00 45.84 110 ALA A O 1
ATOM 879 N N . MET A 1 111 ? -12.398 -8.034 -0.690 1.00 45.53 111 MET A N 1
ATOM 880 C CA . MET A 1 111 ? -11.582 -6.999 -1.354 1.00 45.53 111 MET A CA 1
ATOM 881 C C . MET A 1 111 ? -10.951 -7.475 -2.677 1.00 45.53 111 MET A C 1
ATOM 883 O O . MET A 1 111 ? -10.340 -6.676 -3.391 1.00 45.53 111 MET A O 1
ATOM 887 N N . ALA A 1 112 ? -11.126 -8.752 -3.041 1.00 47.38 112 ALA A N 1
ATOM 888 C CA . ALA A 1 112 ? -10.603 -9.328 -4.283 1.00 47.38 112 ALA A CA 1
ATOM 889 C C . ALA A 1 112 ? -11.225 -8.705 -5.550 1.00 47.38 112 ALA A C 1
ATOM 891 O O . ALA A 1 112 ? -10.633 -8.802 -6.619 1.00 47.38 112 ALA A O 1
ATOM 892 N N . ASP A 1 113 ? -12.362 -8.012 -5.426 1.00 49.81 113 ASP A N 1
ATOM 893 C CA . ASP A 1 113 ? -13.013 -7.301 -6.535 1.00 49.81 113 ASP A CA 1
ATOM 894 C C . ASP A 1 113 ? -12.461 -5.881 -6.759 1.00 49.81 113 ASP A C 1
ATOM 896 O O . ASP A 1 113 ? -12.480 -5.374 -7.883 1.00 49.81 113 ASP A O 1
ATOM 900 N N . VAL A 1 114 ? -11.920 -5.232 -5.717 1.00 50.25 114 VAL A N 1
ATOM 901 C CA . VAL A 1 114 ? -11.328 -3.881 -5.816 1.00 50.25 114 VAL A CA 1
ATOM 902 C C . VAL A 1 114 ? -9.869 -3.964 -6.267 1.00 50.25 114 VAL A C 1
ATOM 904 O O . VAL A 1 114 ? -9.391 -3.099 -7.002 1.00 50.25 114 VAL A O 1
ATOM 907 N N . TRP A 1 115 ? -9.171 -5.042 -5.896 1.00 51.47 115 TRP A N 1
ATOM 908 C CA . TRP A 1 115 ? -7.776 -5.284 -6.265 1.00 51.47 115 TRP A CA 1
ATOM 909 C C . TRP A 1 115 ? -7.506 -5.200 -7.784 1.00 51.47 115 TRP A C 1
ATOM 911 O O . TRP A 1 115 ? -6.629 -4.428 -8.164 1.00 51.47 115 TRP A O 1
ATOM 921 N N . PRO A 1 116 ? -8.290 -5.826 -8.689 1.00 49.53 116 PRO A N 1
ATOM 922 C CA . PRO A 1 116 ? -8.122 -5.663 -10.133 1.00 49.53 116 PRO A CA 1
ATOM 923 C C . PRO A 1 116 ? -8.346 -4.227 -10.617 1.00 49.53 116 PRO A C 1
ATOM 925 O O . PRO A 1 116 ? -7.747 -3.823 -11.609 1.00 49.53 116 PRO A O 1
ATOM 928 N N . ALA A 1 117 ? -9.202 -3.437 -9.961 1.00 52.38 117 ALA A N 1
ATOM 929 C CA . ALA A 1 117 ? -9.422 -2.033 -10.316 1.00 52.38 117 ALA A CA 1
ATOM 930 C C . ALA A 1 117 ? -8.242 -1.146 -9.882 1.00 52.38 117 ALA A C 1
ATOM 932 O O . ALA A 1 117 ? -7.827 -0.264 -10.642 1.00 52.38 117 ALA A O 1
ATOM 933 N N . ILE A 1 118 ? -7.663 -1.430 -8.710 1.00 51.47 118 ILE A N 1
ATOM 934 C CA . ILE A 1 118 ? -6.436 -0.798 -8.209 1.00 51.47 118 ILE A CA 1
ATOM 935 C C . ILE A 1 118 ? -5.247 -1.167 -9.095 1.00 51.47 118 ILE A C 1
ATOM 937 O O . ILE A 1 118 ? -4.524 -0.294 -9.573 1.00 51.47 118 ILE A O 1
ATOM 941 N N . GLU A 1 119 ? -5.094 -2.452 -9.397 1.00 46.31 119 GLU A N 1
ATOM 942 C CA . GLU A 1 119 ? -4.035 -2.970 -10.253 1.00 46.31 119 GLU A CA 1
ATOM 943 C C . GLU A 1 119 ? -4.151 -2.420 -11.678 1.00 46.31 119 GLU A C 1
ATOM 945 O O . GLU A 1 119 ? -3.145 -2.040 -12.265 1.00 46.31 119 GLU A O 1
ATOM 950 N N . LYS A 1 120 ? -5.365 -2.237 -12.212 1.00 49.12 120 LYS A N 1
ATOM 951 C CA . LYS A 1 120 ? -5.595 -1.648 -13.544 1.00 49.12 120 LYS A CA 1
ATOM 952 C C . LYS A 1 120 ? -5.339 -0.139 -13.600 1.00 49.12 120 LYS A C 1
ATOM 954 O O . LYS A 1 120 ? -4.993 0.374 -14.667 1.00 49.12 120 LYS A O 1
ATOM 959 N N . SER A 1 121 ? -5.482 0.591 -12.491 1.00 49.53 121 SER A N 1
ATOM 960 C CA . SER A 1 121 ? -5.060 1.999 -12.419 1.00 49.53 121 SER A CA 1
ATOM 961 C C . SER A 1 121 ? -3.536 2.113 -12.267 1.00 49.53 121 SER A C 1
ATOM 963 O O . SER A 1 121 ? -2.913 2.941 -12.938 1.00 49.53 121 SER A O 1
ATOM 965 N N . HIS A 1 122 ? -2.914 1.202 -11.511 1.00 46.69 122 HIS A N 1
ATOM 966 C CA . HIS A 1 122 ? -1.460 1.095 -11.423 1.00 46.69 122 HIS A CA 1
ATOM 967 C C . HIS A 1 122 ? -0.842 0.655 -12.762 1.00 46.69 122 HIS A C 1
ATOM 969 O O . HIS A 1 122 ? 0.193 1.178 -13.180 1.00 46.69 122 HIS A O 1
ATOM 975 N N . GLU A 1 123 ? -1.518 -0.216 -13.517 1.00 42.44 123 GLU A N 1
ATOM 976 C CA . GLU A 1 123 ? -1.146 -0.593 -14.884 1.00 42.44 123 GLU A CA 1
ATOM 977 C C . GLU A 1 123 ? -1.210 0.606 -15.842 1.00 42.44 123 GLU A C 1
ATOM 979 O O . GLU A 1 123 ? -0.403 0.707 -16.766 1.00 42.44 123 GLU A O 1
ATOM 984 N N . ARG A 1 124 ? -2.146 1.545 -15.636 1.00 45.09 124 ARG A N 1
ATOM 985 C CA . ARG A 1 124 ? -2.238 2.773 -16.446 1.00 45.09 124 ARG A CA 1
ATOM 986 C C . ARG A 1 124 ? -1.083 3.734 -16.165 1.00 45.09 124 ARG A C 1
ATOM 988 O O . ARG A 1 124 ? -0.551 4.317 -17.111 1.00 45.09 124 ARG A O 1
ATOM 995 N N . GLU A 1 125 ? -0.636 3.859 -14.917 1.00 45.72 125 GLU A N 1
ATOM 996 C CA . GLU A 1 125 ? 0.549 4.668 -14.601 1.00 45.72 125 GLU A CA 1
ATOM 997 C C . GLU A 1 125 ? 1.861 3.996 -15.033 1.00 45.72 125 GLU A C 1
ATOM 999 O O . GLU A 1 125 ? 2.738 4.657 -15.605 1.00 45.72 125 GLU A O 1
ATOM 1004 N N . THR A 1 126 ? 1.994 2.681 -14.843 1.00 41.28 126 THR A N 1
ATOM 1005 C CA . THR A 1 126 ? 3.204 1.927 -15.214 1.00 41.28 126 THR A CA 1
ATOM 1006 C C . THR A 1 126 ? 3.351 1.752 -16.728 1.00 41.28 126 THR A C 1
ATOM 1008 O O . THR A 1 126 ? 4.469 1.892 -17.229 1.00 41.28 126 THR A O 1
ATOM 1011 N N . LYS A 1 127 ? 2.256 1.613 -17.496 1.00 41.12 127 LYS A N 1
ATOM 1012 C CA . LYS A 1 127 ? 2.300 1.664 -18.974 1.00 41.12 127 LYS A CA 1
ATOM 1013 C C . LYS A 1 127 ? 2.777 3.015 -19.508 1.00 41.12 127 LYS A C 1
ATOM 1015 O O . LYS A 1 127 ? 3.448 3.063 -20.535 1.00 41.12 127 LYS A O 1
ATOM 1020 N N . SER A 1 128 ? 2.513 4.119 -18.802 1.00 47.59 128 SER A N 1
ATOM 1021 C CA . SER A 1 128 ? 3.025 5.441 -19.199 1.00 47.59 128 SER A CA 1
ATOM 1022 C C . SER A 1 128 ? 4.538 5.597 -18.967 1.00 47.59 128 SER A C 1
ATOM 1024 O O . SER A 1 128 ? 5.205 6.347 -19.688 1.00 47.59 128 SER A O 1
ATOM 1026 N N . ARG A 1 129 ? 5.097 4.878 -17.981 1.00 41.28 129 ARG A N 1
ATOM 1027 C CA . ARG A 1 129 ? 6.544 4.832 -17.718 1.00 41.28 129 ARG A CA 1
ATOM 1028 C C . ARG A 1 129 ? 7.265 3.913 -18.693 1.00 41.28 129 ARG A C 1
ATOM 1030 O O . ARG A 1 129 ? 8.301 4.312 -19.220 1.00 41.28 129 ARG A O 1
ATOM 1037 N N . THR A 1 130 ? 6.716 2.736 -18.986 1.00 47.91 130 THR A N 1
ATOM 1038 C CA . THR A 1 130 ? 7.318 1.831 -19.975 1.00 47.91 130 THR A CA 1
ATOM 1039 C C . THR A 1 130 ? 7.257 2.426 -21.379 1.00 47.91 130 THR A C 1
ATOM 1041 O O . THR A 1 130 ? 8.266 2.386 -22.065 1.00 47.91 130 THR A O 1
ATOM 1044 N N . LEU A 1 131 ? 6.176 3.116 -21.771 1.00 53.78 131 LEU A N 1
ATOM 1045 C CA . LEU A 1 131 ? 6.122 3.838 -23.052 1.00 53.78 131 LEU A CA 1
ATOM 1046 C C . LEU A 1 131 ? 7.191 4.926 -23.178 1.00 53.78 131 LEU A C 1
ATOM 1048 O O . LEU A 1 131 ? 7.810 5.033 -24.230 1.00 53.78 131 LEU A O 1
ATOM 1052 N N . ARG A 1 132 ? 7.447 5.717 -22.126 1.00 53.12 132 ARG A N 1
ATOM 1053 C CA . ARG A 1 132 ? 8.515 6.734 -22.160 1.00 53.12 132 ARG A CA 1
ATOM 1054 C C . ARG A 1 132 ? 9.901 6.106 -22.247 1.00 53.12 132 ARG A C 1
ATOM 1056 O O . ARG A 1 132 ? 10.725 6.590 -23.016 1.00 53.12 132 ARG A O 1
ATOM 1063 N N . LEU A 1 133 ? 10.149 5.032 -21.498 1.00 59.81 133 LEU A N 1
ATOM 1064 C CA . LEU A 1 133 ? 11.422 4.309 -21.547 1.00 59.81 133 LEU A CA 1
ATOM 1065 C C . LEU A 1 133 ? 11.629 3.630 -22.910 1.00 59.81 133 LEU A C 1
ATOM 1067 O O . LEU A 1 133 ? 12.702 3.752 -23.494 1.00 59.81 133 LEU A O 1
ATOM 1071 N N . THR A 1 134 ? 10.599 2.994 -23.471 1.00 64.75 134 THR A N 1
ATOM 1072 C CA . THR A 1 134 ? 10.646 2.381 -24.805 1.00 64.75 134 THR A CA 1
ATOM 1073 C C . THR A 1 134 ? 10.773 3.434 -25.909 1.00 64.75 134 THR A C 1
ATOM 1075 O O . THR A 1 134 ? 11.584 3.258 -26.812 1.00 64.75 134 THR A O 1
ATOM 1078 N N . ALA A 1 135 ? 10.057 4.560 -25.831 1.00 67.38 135 ALA A N 1
ATOM 1079 C CA . ALA A 1 135 ? 10.193 5.664 -26.784 1.00 67.38 135 ALA A CA 1
ATOM 1080 C C . ALA A 1 135 ? 11.590 6.302 -26.726 1.00 67.38 135 ALA A C 1
ATOM 1082 O O . ALA A 1 135 ? 12.174 6.591 -27.770 1.00 67.38 135 ALA A O 1
ATOM 1083 N N . ALA A 1 136 ? 12.158 6.465 -25.526 1.00 76.75 136 ALA A N 1
ATOM 1084 C CA . ALA A 1 136 ? 13.533 6.922 -25.356 1.00 76.75 136 ALA A CA 1
ATOM 1085 C C . ALA A 1 136 ? 14.535 5.934 -25.975 1.00 76.75 136 ALA A C 1
ATOM 1087 O O . ALA A 1 136 ? 15.430 6.357 -26.700 1.00 76.75 136 ALA A O 1
ATOM 1088 N N . LEU A 1 137 ? 14.359 4.624 -25.770 1.00 82.31 137 LEU A N 1
ATOM 1089 C CA . LEU A 1 137 ? 15.206 3.597 -26.388 1.00 82.31 137 LEU A CA 1
ATOM 1090 C C . LEU A 1 137 ? 15.123 3.612 -27.922 1.00 82.31 137 LEU A C 1
ATOM 1092 O O . LEU A 1 137 ? 16.155 3.535 -28.588 1.00 82.31 137 LEU A O 1
ATOM 1096 N N . VAL A 1 138 ? 13.924 3.771 -28.491 1.00 84.00 138 VAL A N 1
ATOM 1097 C CA . VAL A 1 138 ? 13.732 3.896 -29.946 1.00 84.00 138 VAL A CA 1
ATOM 1098 C C . VAL A 1 138 ? 14.416 5.155 -30.487 1.00 84.00 138 VAL A C 1
ATOM 1100 O O . VAL A 1 138 ? 15.108 5.088 -31.504 1.00 84.00 138 VAL A O 1
ATOM 1103 N N . LEU A 1 139 ? 14.284 6.291 -29.794 1.00 89.12 139 LEU A N 1
ATOM 1104 C CA . LEU A 1 139 ? 14.930 7.548 -30.177 1.00 89.12 139 LEU A CA 1
ATOM 1105 C C . LEU A 1 139 ? 16.462 7.439 -30.138 1.00 89.12 139 LEU A C 1
ATOM 1107 O O . LEU A 1 139 ? 17.132 7.868 -31.077 1.00 89.12 139 LEU A O 1
ATOM 1111 N N . ILE A 1 140 ? 17.018 6.832 -29.086 1.00 90.56 140 ILE A N 1
ATOM 1112 C CA . ILE A 1 140 ? 18.462 6.589 -28.958 1.00 90.56 140 ILE A CA 1
ATOM 1113 C C . ILE A 1 140 ? 18.950 5.668 -30.086 1.00 90.56 140 ILE A C 1
ATOM 1115 O O . ILE A 1 140 ? 19.981 5.949 -30.700 1.00 90.56 140 ILE A O 1
ATOM 1119 N N . GLY A 1 141 ? 18.195 4.615 -30.415 1.00 91.31 141 GLY A N 1
ATOM 1120 C CA . GLY A 1 141 ? 18.495 3.727 -31.542 1.00 91.31 141 GLY A CA 1
ATOM 1121 C C . GLY A 1 141 ? 18.530 4.466 -32.884 1.00 91.31 141 GLY A C 1
ATOM 1122 O O . GLY A 1 141 ? 19.496 4.339 -33.636 1.00 91.31 141 GLY A O 1
ATOM 1123 N N . LEU A 1 142 ? 17.528 5.308 -33.155 1.00 92.88 142 LEU A N 1
ATOM 1124 C CA . LEU A 1 142 ? 17.478 6.157 -34.352 1.00 92.88 142 LEU A CA 1
ATOM 1125 C C . LEU A 1 142 ? 18.676 7.112 -34.442 1.00 92.88 142 LEU A C 1
ATOM 1127 O O . LEU A 1 142 ? 19.301 7.216 -35.498 1.00 92.88 142 LEU A O 1
ATOM 1131 N N . MET A 1 143 ? 19.027 7.777 -33.339 1.00 91.12 143 MET A N 1
ATOM 1132 C CA . MET A 1 143 ? 20.181 8.682 -33.277 1.00 91.12 143 MET A CA 1
ATOM 1133 C C . MET A 1 143 ? 21.508 7.954 -33.503 1.00 91.12 143 MET A C 1
ATOM 1135 O O . MET A 1 143 ? 22.379 8.463 -34.209 1.00 91.12 143 MET A O 1
ATOM 1139 N N . SER A 1 144 ? 21.652 6.742 -32.966 1.00 92.50 144 SER A N 1
ATOM 1140 C CA . SER A 1 144 ? 22.837 5.907 -33.179 1.00 92.50 144 SER A CA 1
ATOM 1141 C C . SER A 1 144 ? 23.006 5.513 -34.653 1.00 92.50 144 SER A C 1
ATOM 1143 O O . SER A 1 144 ? 24.096 5.647 -35.214 1.00 92.50 144 SER A O 1
ATOM 1145 N N . ILE A 1 145 ? 21.915 5.113 -35.317 1.00 93.75 145 ILE A N 1
ATOM 1146 C CA . ILE A 1 145 ? 21.922 4.778 -36.749 1.00 93.75 145 ILE A CA 1
ATOM 1147 C C . ILE A 1 145 ? 22.246 6.015 -37.594 1.00 93.75 145 ILE A C 1
ATOM 1149 O O . ILE A 1 145 ? 23.086 5.943 -38.492 1.00 93.75 145 ILE A O 1
ATOM 1153 N N . PHE A 1 146 ? 21.626 7.159 -37.296 1.00 94.25 146 PHE A N 1
ATOM 1154 C CA . PHE A 1 146 ? 21.895 8.414 -37.999 1.00 94.25 146 PHE A CA 1
ATOM 1155 C C . PHE A 1 146 ? 23.377 8.805 -37.925 1.00 94.25 146 PHE A C 1
ATOM 1157 O O . PHE A 1 146 ? 23.981 9.164 -38.939 1.00 94.25 146 PHE A O 1
ATOM 1164 N N . LEU A 1 147 ? 23.989 8.670 -36.745 1.00 92.31 147 LEU A N 1
ATOM 1165 C CA . LEU A 1 147 ? 25.408 8.947 -36.548 1.00 92.31 147 LEU A CA 1
ATOM 1166 C C . LEU A 1 147 ? 26.291 8.016 -37.392 1.00 92.31 147 LEU A C 1
ATOM 1168 O O . LEU A 1 147 ? 27.218 8.483 -38.055 1.00 92.31 147 LEU A O 1
ATOM 1172 N N . LEU A 1 148 ? 25.984 6.715 -37.420 1.00 94.12 148 LEU A N 1
ATOM 1173 C CA . LEU A 1 148 ? 26.696 5.740 -38.252 1.00 94.12 148 LEU A CA 1
ATOM 1174 C C . LEU A 1 148 ? 26.622 6.093 -39.741 1.00 94.12 148 LEU A C 1
ATOM 1176 O O . LEU A 1 148 ? 27.650 6.099 -40.424 1.00 94.12 148 LEU A O 1
ATOM 1180 N N . VAL A 1 149 ? 25.433 6.442 -40.239 1.00 94.06 149 VAL A N 1
ATOM 1181 C CA . VAL A 1 149 ? 25.241 6.869 -41.634 1.00 94.06 149 VAL A CA 1
ATOM 1182 C C . VAL A 1 149 ? 26.072 8.117 -41.937 1.00 94.06 149 VAL A C 1
ATOM 1184 O O . VAL A 1 149 ? 26.777 8.151 -42.947 1.00 94.06 149 VAL A O 1
ATOM 1187 N N . MET A 1 150 ? 26.056 9.111 -41.046 1.00 93.31 150 MET A N 1
ATOM 1188 C CA . MET A 1 150 ? 26.845 10.337 -41.199 1.00 93.31 150 MET A CA 1
ATOM 1189 C C . MET A 1 150 ? 28.353 10.079 -41.218 1.00 93.31 150 MET A C 1
ATOM 1191 O O . MET A 1 150 ? 29.071 10.665 -42.035 1.00 93.31 150 MET A O 1
ATOM 1195 N N . ILE A 1 151 ? 28.848 9.178 -40.369 1.00 93.31 151 ILE A N 1
ATOM 1196 C CA . ILE A 1 151 ? 30.259 8.779 -40.363 1.00 93.31 151 ILE A CA 1
ATOM 1197 C C . ILE A 1 151 ? 30.630 8.132 -41.700 1.00 93.31 151 ILE A C 1
ATOM 1199 O O . ILE A 1 151 ? 31.612 8.540 -42.324 1.00 93.31 151 ILE A O 1
ATOM 1203 N N . VAL A 1 152 ? 29.843 7.162 -42.177 1.00 93.62 152 VAL A N 1
ATOM 1204 C CA . VAL A 1 152 ? 30.099 6.481 -43.458 1.00 93.62 152 VAL A CA 1
ATOM 1205 C C . VAL A 1 152 ? 30.073 7.473 -44.619 1.00 93.62 152 VAL A C 1
ATOM 1207 O O . VAL A 1 152 ? 30.972 7.460 -45.462 1.00 93.62 152 VAL A O 1
ATOM 1210 N N . TYR A 1 153 ? 29.081 8.361 -44.648 1.00 92.69 153 TYR A N 1
ATOM 1211 C CA . TYR A 1 153 ? 28.967 9.400 -45.664 1.00 92.69 153 TYR A CA 1
ATOM 1212 C C . TYR A 1 153 ? 30.194 10.317 -45.672 1.00 92.69 153 TYR A C 1
ATOM 1214 O O . TYR A 1 153 ? 30.806 10.522 -46.719 1.00 92.69 153 TYR A O 1
ATOM 1222 N N . THR A 1 154 ? 30.616 10.798 -44.501 1.00 89.81 154 THR A N 1
ATOM 1223 C CA . THR A 1 154 ? 31.788 11.675 -44.364 1.00 89.81 154 THR A CA 1
ATOM 1224 C C . THR A 1 154 ? 33.060 10.982 -44.845 1.00 89.81 154 THR A C 1
ATOM 1226 O O . THR A 1 154 ? 33.833 11.562 -45.605 1.00 89.81 154 THR A O 1
ATOM 1229 N N . ARG A 1 155 ? 33.263 9.710 -44.479 1.00 90.00 155 ARG A N 1
ATOM 1230 C CA . ARG A 1 155 ? 34.411 8.919 -44.949 1.00 90.00 155 ARG A CA 1
ATOM 1231 C C . ARG A 1 155 ? 34.406 8.767 -46.469 1.00 90.00 155 ARG A C 1
ATOM 1233 O O . ARG A 1 155 ? 35.445 8.966 -47.092 1.00 90.00 155 ARG A O 1
ATOM 1240 N N . ARG A 1 156 ? 33.247 8.482 -47.074 1.00 87.31 156 ARG A N 1
ATOM 1241 C CA . ARG A 1 156 ? 33.106 8.404 -48.538 1.00 87.31 156 ARG A CA 1
ATOM 1242 C C . ARG A 1 156 ? 33.448 9.729 -49.216 1.00 87.31 156 ARG A C 1
ATOM 1244 O O . ARG A 1 156 ? 34.224 9.726 -50.164 1.00 87.31 156 ARG A O 1
ATOM 1251 N N . ARG A 1 157 ? 32.941 10.851 -48.696 1.00 82.62 157 ARG A N 1
ATOM 1252 C CA . ARG A 1 157 ? 33.236 12.192 -49.228 1.00 82.62 157 ARG A CA 1
ATOM 1253 C C . ARG A 1 157 ? 34.717 12.548 -49.137 1.00 82.62 157 ARG A C 1
ATOM 1255 O O . ARG A 1 157 ? 35.265 13.082 -50.092 1.00 82.62 157 ARG A O 1
ATOM 1262 N N . VAL A 1 158 ? 35.382 12.222 -48.028 1.00 85.00 158 VAL A N 1
ATOM 1263 C CA . VAL A 1 158 ? 36.826 12.471 -47.868 1.00 85.00 158 VAL A CA 1
ATOM 1264 C C . VAL A 1 158 ? 37.646 11.641 -48.860 1.00 85.00 158 VAL A C 1
ATOM 1266 O O . VAL A 1 158 ? 38.562 12.175 -49.480 1.00 85.00 158 VAL A O 1
ATOM 1269 N N . VAL A 1 159 ? 37.296 10.367 -49.066 1.00 83.19 159 VAL A N 1
ATOM 1270 C CA . VAL A 1 159 ? 37.970 9.507 -50.057 1.00 83.19 159 VAL A CA 1
ATOM 1271 C C . VAL A 1 159 ? 37.744 10.015 -51.485 1.00 83.19 159 VAL A C 1
ATOM 1273 O O . VAL A 1 159 ? 38.693 10.081 -52.263 1.00 83.19 159 VAL A O 1
ATOM 1276 N N . GLU A 1 160 ? 36.522 10.433 -51.818 1.00 81.38 160 GLU A N 1
ATOM 1277 C CA . GLU A 1 160 ? 36.183 11.032 -53.115 1.00 81.38 160 GLU A CA 1
ATOM 1278 C C . GLU A 1 160 ? 36.988 12.321 -53.367 1.00 81.38 160 GLU A C 1
ATOM 1280 O O . GLU A 1 160 ? 37.622 12.472 -54.412 1.00 81.38 160 GLU A O 1
ATOM 1285 N N . LEU A 1 161 ? 37.059 13.212 -52.373 1.00 78.56 161 LEU A N 1
ATOM 1286 C CA . LEU A 1 161 ? 37.853 14.442 -52.441 1.00 78.56 161 LEU A CA 1
ATOM 1287 C C . LEU A 1 161 ? 39.354 14.165 -52.591 1.00 78.56 161 LEU A C 1
ATOM 1289 O O . LEU A 1 161 ? 40.029 14.843 -53.367 1.00 78.56 161 LEU A O 1
ATOM 1293 N N . HIS A 1 162 ? 39.891 13.175 -51.874 1.00 78.19 162 HIS A N 1
ATOM 1294 C CA . HIS A 1 162 ? 41.294 12.776 -52.001 1.00 78.19 162 HIS A CA 1
ATOM 1295 C C . HIS A 1 162 ? 41.591 12.199 -53.392 1.00 78.19 162 HIS A C 1
ATOM 1297 O O . HIS A 1 162 ? 42.620 12.533 -53.978 1.00 78.19 162 HIS A O 1
ATOM 1303 N N . ALA A 1 163 ? 40.680 11.404 -53.958 1.00 77.88 163 ALA A N 1
ATOM 1304 C CA . ALA A 1 163 ? 40.821 10.861 -55.307 1.00 77.88 163 ALA A CA 1
ATOM 1305 C C . ALA A 1 163 ? 40.797 11.958 -56.388 1.00 77.88 163 ALA A C 1
ATOM 1307 O O . ALA A 1 163 ? 41.585 11.907 -57.333 1.00 77.88 163 ALA A O 1
ATOM 1308 N N . ILE A 1 164 ? 39.942 12.977 -56.240 1.00 79.69 164 ILE A N 1
ATOM 1309 C CA . ILE A 1 164 ? 39.895 14.132 -57.153 1.00 79.69 164 ILE A CA 1
ATOM 1310 C C . ILE A 1 164 ? 41.188 14.955 -57.055 1.00 79.69 164 ILE A C 1
ATOM 1312 O O . ILE A 1 164 ? 41.782 15.284 -58.082 1.00 79.69 164 ILE A O 1
ATOM 1316 N N . ARG A 1 165 ? 41.677 15.234 -55.837 1.00 74.50 165 ARG A N 1
ATOM 1317 C CA . ARG A 1 165 ? 42.952 15.948 -55.625 1.00 74.50 165 ARG A CA 1
ATOM 1318 C C . ARG A 1 165 ? 44.147 15.203 -56.225 1.00 74.50 165 ARG A C 1
ATOM 1320 O O . ARG A 1 165 ? 44.969 15.837 -56.877 1.00 74.50 165 ARG A O 1
ATOM 1327 N N . ALA A 1 166 ? 44.211 13.879 -56.065 1.00 74.56 166 ALA A N 1
ATOM 1328 C CA . ALA A 1 166 ? 45.277 13.054 -56.637 1.00 74.56 166 ALA A CA 1
ATOM 1329 C C . ALA A 1 166 ? 45.282 13.065 -58.179 1.00 74.56 166 ALA A C 1
ATOM 1331 O O . ALA A 1 166 ? 46.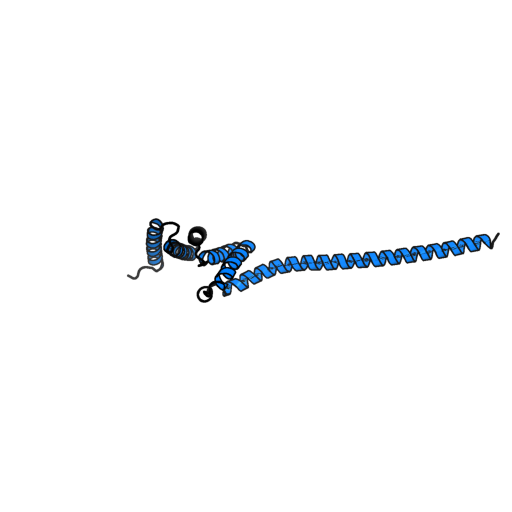339 13.020 -58.805 1.00 74.56 166 ALA A O 1
ATOM 1332 N N . ARG A 1 167 ? 44.107 13.157 -58.816 1.00 72.38 167 ARG A N 1
ATOM 1333 C CA . ARG A 1 167 ? 44.020 13.306 -60.278 1.00 72.38 167 ARG A CA 1
ATOM 1334 C C . ARG A 1 167 ? 44.504 14.678 -60.742 1.00 72.38 167 ARG A C 1
ATOM 1336 O O . ARG A 1 167 ? 45.236 14.741 -61.723 1.00 72.38 167 ARG A O 1
ATOM 1343 N N . LEU A 1 168 ? 44.157 15.743 -60.016 1.00 75.19 168 LEU A N 1
ATOM 1344 C CA . LEU A 1 168 ? 44.590 17.105 -60.341 1.00 75.19 168 LEU A CA 1
ATOM 1345 C C . LEU A 1 168 ? 46.109 17.290 -60.190 1.00 75.19 168 LEU A C 1
ATOM 1347 O O . LEU A 1 168 ? 46.725 17.896 -61.065 1.00 75.19 168 LEU A O 1
ATOM 1351 N N . SER A 1 169 ? 46.729 16.718 -59.149 1.00 70.62 169 SER A N 1
ATOM 1352 C CA . SER A 1 169 ? 48.191 16.765 -58.990 1.00 70.62 169 SER A CA 1
ATOM 1353 C C . SER A 1 169 ? 48.923 16.025 -60.111 1.00 70.62 169 SER A C 1
ATOM 1355 O O . SER A 1 169 ? 49.950 16.494 -60.594 1.00 70.62 169 SER A O 1
ATOM 1357 N N . ASN A 1 170 ? 48.387 14.893 -60.575 1.00 61.56 170 ASN A N 1
ATOM 1358 C CA . ASN A 1 170 ? 49.008 14.133 -61.662 1.00 61.56 170 ASN A CA 1
ATOM 1359 C C . ASN A 1 170 ? 48.873 14.841 -63.018 1.00 61.56 170 ASN A C 1
ATOM 1361 O O . ASN A 1 170 ? 49.783 14.754 -63.836 1.00 61.56 170 ASN A O 1
ATOM 1365 N N . THR A 1 171 ? 47.786 15.584 -63.255 1.00 64.62 171 THR A N 1
ATOM 1366 C CA . THR A 1 171 ? 47.637 16.376 -64.487 1.00 64.62 171 THR A CA 1
ATOM 1367 C C . THR A 1 171 ? 48.552 17.596 -64.526 1.00 64.62 171 THR A C 1
ATOM 1369 O O . THR A 1 171 ? 49.055 17.919 -65.594 1.00 64.62 171 THR A O 1
ATOM 1372 N N . THR A 1 172 ? 48.838 18.234 -63.383 1.00 57.91 172 THR A N 1
ATOM 1373 C CA . THR A 1 172 ? 49.761 19.384 -63.331 1.00 57.91 172 THR A CA 1
ATOM 1374 C C . THR A 1 172 ? 51.223 19.003 -63.574 1.00 57.91 172 THR A C 1
ATOM 1376 O O . THR A 1 172 ? 51.969 19.818 -64.100 1.00 57.91 172 THR A O 1
ATOM 1379 N N . PHE A 1 173 ? 51.635 17.774 -63.237 1.00 58.75 173 PHE A N 1
ATOM 1380 C CA . PHE A 1 173 ? 52.980 17.268 -63.551 1.00 58.75 173 PHE A CA 1
ATOM 1381 C C . PHE A 1 173 ? 53.114 16.719 -64.981 1.00 58.75 173 PHE A C 1
ATOM 1383 O O . PHE A 1 173 ? 54.230 16.578 -65.460 1.00 58.75 173 PHE A O 1
ATOM 1390 N N . ALA A 1 174 ? 52.009 16.406 -65.666 1.00 54.75 174 ALA A N 1
ATOM 1391 C CA . ALA A 1 174 ? 52.024 15.924 -67.051 1.00 54.75 174 ALA A CA 1
ATOM 1392 C C . ALA A 1 174 ? 51.950 17.055 -68.099 1.00 54.75 174 ALA A C 1
ATOM 1394 O O . ALA A 1 174 ? 52.130 16.798 -69.286 1.00 54.75 174 ALA A O 1
ATOM 1395 N N . SER A 1 175 ? 51.653 18.288 -67.673 1.00 52.66 175 SER A N 1
ATOM 1396 C CA . SER A 1 175 ? 51.549 19.478 -68.530 1.00 52.66 175 SER A CA 1
ATOM 1397 C C . SER A 1 175 ? 52.693 20.487 -68.338 1.00 52.66 175 SER A C 1
ATOM 1399 O O . SER A 1 175 ? 52.546 21.636 -68.754 1.00 52.66 175 SER A O 1
ATOM 1401 N N . ALA A 1 176 ? 53.780 20.089 -67.672 1.00 46.97 176 ALA A N 1
ATOM 1402 C CA . ALA A 1 176 ? 55.021 20.851 -67.505 1.00 46.97 176 ALA A CA 1
ATOM 1403 C C . ALA A 1 176 ? 56.170 20.088 -68.174 1.00 46.97 176 ALA A C 1
ATOM 1405 O O . ALA A 1 176 ? 57.028 20.756 -68.788 1.00 46.97 176 ALA A O 1
#

Radius of gyration: 34.23 Å; chains: 1; bounding box: 98×40×97 Å

Organism: NCBI:txid1401073

Inter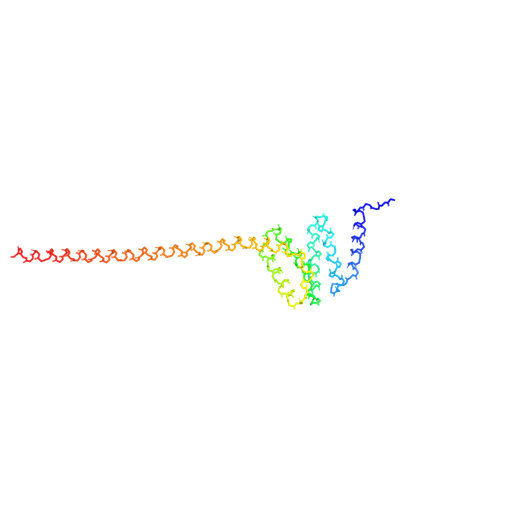Pro domains:
  IPR060534 SusR, N-terminal domain [PF28559] (5-112)

Secondary structure (DSSP, 8-state):
-PPPHHHHHHHHHHHHHHHHHHS-TT-HHHHHHHHHHHHHHHHTT-HHHHHHHHHHHHHHHHHTT----HHHHHHHHHHHHTT-HHHHHHHHHHHHHHHHHSS-GGGSGGGTTTHHHHHHHHHHHHHHHHHHHHHHHHHHHHHHHHHHHHHHHHHHHHHHHHHHHHHHHHHHHH--

Foldseek 3Di:
DDDDPVRVLVVVLVVLVVVLVVDDLQDPVNLVSLCVNLVSCVVVVVNVSNLVSLVSNVSNCVSNVHLPLPSLQVVLVVCVVVVVLVSSVVSVVVSVVSCVVVVVVPVVVVCVVVVVVSVVVVVVVVVVVVVVVVVVVVVVVVVVVVVVVVVVVVVVVVVVVVVVVVVVVVVVVVVD

Sequence (176 aa):
MSPNKNEANEENCNHLFEAYQHLKPGDRQTVFVSILLADIYGREKNVEAQKQYLIASVISDIRNSVKEYLALQQSAVILFEEGDTKRAYAYMDHAMNDAVFCNACQRTIAMADVWPAIEKSHERETKSRTLRLTAALVLIGLMSIFLLVMIVYTRRRVVELHAIRARLSNTTFASA